Protein AF-R6UDU2-F1 (afdb_monomer_lite)

Secondary structure (DSSP, 8-state):
-----------------------SS--------S-EE-GGG-----HHHHHHHHHHHTTSS-HHHHTTEEE--GGGGT-SEEEEEEEEEETTEEEEEEEEE-S-S-SHHHHHHHHHHHHHS-EEETTEEE-SEEE-TTS-EEEE------TTS---HHHHHHHHHHHHHHHHH--

Structure (mmCIF, N/CA/C/O backbone):
data_AF-R6UDU2-F1
#
_entry.id   AF-R6UDU2-F1
#
loop_
_atom_site.group_PDB
_atom_site.id
_atom_site.type_symbol
_atom_site.label_atom_id
_atom_site.label_alt_id
_atom_site.label_comp_id
_atom_site.label_asym_id
_atom_site.label_entity_id
_atom_site.label_seq_id
_atom_site.pdbx_PDB_ins_code
_atom_site.Cartn_x
_atom_site.Cartn_y
_atom_site.Cartn_z
_atom_site.occupancy
_atom_site.B_iso_or_equiv
_atom_site.auth_seq_id
_atom_site.auth_comp_id
_atom_site.auth_asym_id
_atom_site.auth_atom_id
_atom_site.pdbx_PDB_model_num
ATOM 1 N N . MET A 1 1 ? 15.288 56.317 8.985 1.00 35.81 1 MET A N 1
ATOM 2 C CA . MET A 1 1 ? 14.636 56.631 7.693 1.00 35.81 1 MET A CA 1
ATOM 3 C C . MET A 1 1 ? 14.052 55.336 7.147 1.00 35.81 1 MET A C 1
ATOM 5 O O . MET A 1 1 ? 14.800 54.416 6.885 1.00 35.81 1 MET A O 1
ATOM 9 N N . LYS A 1 2 ? 12.741 55.159 7.328 1.00 37.91 2 LYS A N 1
ATOM 10 C CA . LYS A 1 2 ? 11.719 55.128 6.262 1.00 37.91 2 LYS A CA 1
ATOM 11 C C . LYS A 1 2 ? 11.506 53.728 5.668 1.00 37.91 2 LYS A C 1
ATOM 13 O O . LYS A 1 2 ? 12.139 53.338 4.700 1.00 37.91 2 LYS A O 1
ATOM 18 N N . ASN A 1 3 ? 10.521 53.049 6.255 1.00 43.25 3 ASN A N 1
ATOM 19 C CA . ASN A 1 3 ? 9.713 51.997 5.640 1.00 43.25 3 ASN A CA 1
ATOM 20 C C . ASN A 1 3 ? 9.188 52.455 4.267 1.00 43.25 3 ASN A C 1
ATOM 22 O O . ASN A 1 3 ? 8.476 53.456 4.208 1.00 43.25 3 ASN A O 1
ATOM 26 N N . LEU A 1 4 ? 9.502 51.728 3.196 1.00 39.84 4 LEU A N 1
ATOM 27 C CA . LEU A 1 4 ? 9.022 51.935 1.820 1.00 39.84 4 LEU A CA 1
ATOM 28 C C . LEU A 1 4 ? 9.488 50.678 1.049 1.00 39.84 4 LEU A C 1
ATOM 30 O O . LEU A 1 4 ? 10.681 50.442 0.980 1.00 39.84 4 LEU A O 1
ATOM 34 N N . LEU A 1 5 ? 8.661 49.746 0.572 1.00 44.12 5 LEU A N 1
ATOM 35 C CA . LEU A 1 5 ? 7.486 49.913 -0.274 1.00 44.12 5 LEU A CA 1
ATOM 36 C C . LEU A 1 5 ? 6.438 48.820 -0.005 1.00 44.12 5 LEU A C 1
ATOM 38 O O . LEU A 1 5 ? 6.732 47.635 0.123 1.00 44.12 5 LEU A O 1
ATOM 42 N N . LYS A 1 6 ? 5.186 49.267 0.006 1.00 35.94 6 LYS A N 1
ATOM 43 C CA . LYS A 1 6 ? 3.961 48.475 -0.066 1.00 35.94 6 LYS A CA 1
ATOM 44 C C . LYS A 1 6 ? 3.682 48.083 -1.528 1.00 35.94 6 LYS A C 1
ATOM 46 O O . LYS A 1 6 ? 3.848 48.927 -2.396 1.00 35.94 6 LYS A O 1
ATOM 51 N N . LYS A 1 7 ? 3.121 46.877 -1.711 1.00 44.72 7 LYS A N 1
ATOM 52 C CA . LYS A 1 7 ? 2.163 46.443 -2.756 1.00 44.72 7 LYS A CA 1
ATOM 53 C C . LYS A 1 7 ? 2.563 46.613 -4.235 1.00 44.72 7 LYS A C 1
ATOM 55 O O . LYS A 1 7 ? 2.564 47.725 -4.741 1.00 44.72 7 LYS A O 1
ATOM 60 N N . LEU A 1 8 ? 2.666 45.491 -4.957 1.00 46.50 8 LEU A N 1
ATOM 61 C CA . LEU A 1 8 ? 2.259 45.396 -6.367 1.00 46.50 8 LEU A CA 1
ATOM 62 C C . LEU A 1 8 ? 1.809 43.963 -6.704 1.00 46.50 8 LEU A C 1
ATOM 64 O O . LEU A 1 8 ? 2.567 43.002 -6.658 1.00 46.50 8 LEU A O 1
ATOM 68 N N . THR A 1 9 ? 0.513 43.872 -6.969 1.00 45.94 9 THR A N 1
ATOM 69 C CA . THR A 1 9 ? -0.262 42.805 -7.607 1.00 45.94 9 THR A CA 1
ATOM 70 C C . THR A 1 9 ? 0.258 42.439 -8.996 1.00 45.94 9 THR A C 1
ATOM 72 O O . THR A 1 9 ? 0.499 43.346 -9.785 1.00 45.94 9 THR A O 1
ATOM 75 N N . ALA A 1 10 ? 0.272 41.144 -9.333 1.00 37.69 10 ALA A N 1
ATOM 76 C CA . ALA A 1 10 ? -0.048 40.647 -10.679 1.00 37.69 10 ALA A CA 1
ATOM 77 C C . ALA A 1 10 ? -0.295 39.126 -10.645 1.00 37.69 10 ALA A C 1
ATOM 79 O O . ALA A 1 10 ? 0.607 38.316 -10.843 1.00 37.69 10 ALA A O 1
ATOM 80 N N . LEU A 1 11 ? -1.550 38.753 -10.393 1.00 42.62 11 LEU A N 1
ATOM 81 C CA . LEU A 1 11 ? -2.103 37.452 -10.757 1.00 42.62 11 LEU A CA 1
ATOM 82 C C . LEU A 1 11 ? -2.034 37.340 -12.289 1.00 42.62 11 LEU A C 1
ATOM 84 O O . LEU A 1 11 ? -2.751 38.051 -12.986 1.00 42.62 11 LEU A O 1
ATOM 88 N N . THR A 1 12 ? -1.164 36.485 -12.816 1.00 38.34 12 THR A N 1
ATOM 89 C CA . THR A 1 12 ? -1.155 36.124 -14.240 1.00 38.34 12 THR A CA 1
ATOM 90 C C . THR A 1 12 ? -1.530 34.652 -14.363 1.00 38.34 12 THR A C 1
ATOM 92 O O . THR A 1 12 ? -0.680 33.769 -14.370 1.00 38.34 12 THR A O 1
ATOM 95 N N . LEU A 1 13 ? -2.841 34.386 -14.430 1.00 37.59 13 LEU A N 1
ATOM 96 C CA . LEU A 1 13 ? -3.353 33.140 -14.998 1.00 37.59 13 LEU A CA 1
ATOM 97 C C . LEU A 1 13 ? -3.099 33.189 -16.509 1.00 37.59 13 LEU A C 1
ATOM 99 O O . LEU A 1 13 ? -3.808 33.882 -17.236 1.00 37.59 13 LEU A O 1
ATOM 103 N N . ALA A 1 14 ? -2.107 32.443 -16.984 1.00 39.62 14 ALA A N 1
ATOM 104 C CA . ALA A 1 14 ? -2.009 32.078 -18.390 1.00 39.62 14 ALA A CA 1
ATOM 105 C C . ALA A 1 14 ? -2.560 30.655 -18.547 1.00 39.62 14 ALA A C 1
ATOM 107 O O . ALA A 1 14 ? -1.842 29.669 -18.407 1.00 39.62 14 ALA A O 1
ATOM 108 N N . VAL A 1 15 ? -3.868 30.556 -18.795 1.00 44.00 15 VAL A N 1
ATOM 109 C CA . VAL A 1 15 ? -4.496 29.323 -19.280 1.00 44.00 15 VAL A CA 1
ATOM 110 C C . VAL A 1 15 ? -4.107 29.174 -20.746 1.00 44.00 15 VAL A C 1
ATOM 112 O O . VAL A 1 15 ? -4.578 29.927 -21.593 1.00 44.00 15 VAL A O 1
ATOM 115 N N . VAL A 1 16 ? -3.262 28.192 -21.050 1.00 42.34 16 VAL A N 1
ATOM 116 C CA . VAL A 1 16 ? -3.086 27.695 -22.417 1.00 42.34 16 VAL A CA 1
ATOM 117 C C . VAL A 1 16 ? -3.332 26.192 -22.385 1.00 42.34 16 VAL A C 1
ATOM 119 O O . VAL A 1 16 ? -2.419 25.395 -22.200 1.00 42.34 16 VAL A O 1
ATOM 122 N N . ALA A 1 17 ? -4.600 25.807 -22.522 1.00 35.41 17 ALA A N 1
ATOM 123 C CA . ALA A 1 17 ? -4.983 24.429 -22.797 1.00 35.41 17 ALA A CA 1
ATOM 124 C C . ALA A 1 17 ? -5.088 24.265 -24.317 1.00 35.41 17 ALA A C 1
ATOM 126 O O . ALA A 1 17 ? -6.113 24.583 -24.918 1.00 35.41 17 ALA A O 1
ATOM 127 N N . VAL A 1 18 ? -4.007 23.801 -24.946 1.00 42.22 18 VAL A N 1
ATOM 128 C CA . VAL A 1 18 ? -4.069 23.311 -26.327 1.00 42.22 18 VAL A CA 1
ATOM 129 C C . VAL A 1 18 ? -4.603 21.886 -26.261 1.00 42.22 18 VAL A C 1
ATOM 131 O O . VAL A 1 18 ? -3.925 20.980 -25.783 1.00 42.22 18 VAL A O 1
ATOM 134 N N . VAL A 1 19 ? -5.847 21.697 -26.695 1.00 47.94 19 VAL A N 1
ATOM 135 C CA . VAL A 1 19 ? -6.435 20.369 -26.877 1.00 47.94 19 VAL A CA 1
ATOM 136 C C . VAL A 1 19 ? -6.150 19.932 -28.307 1.00 47.94 19 VAL A C 1
ATOM 138 O O . VAL A 1 19 ? -6.502 20.625 -29.260 1.00 47.94 19 VAL A O 1
ATOM 141 N N . SER A 1 20 ? -5.526 18.771 -28.482 1.00 44.78 20 SER A N 1
ATOM 142 C CA . SER A 1 20 ? -5.503 18.062 -29.762 1.00 44.78 20 SER A CA 1
ATOM 143 C C . SER A 1 20 ? -5.489 16.560 -29.493 1.00 44.78 20 SER A C 1
ATOM 145 O O . SER A 1 20 ? -4.563 16.036 -28.882 1.00 44.78 20 SER A O 1
ATOM 147 N N . PHE A 1 21 ? -6.560 15.889 -29.913 1.00 52.62 21 PHE A N 1
ATOM 148 C CA . PHE A 1 21 ? -6.730 14.439 -29.867 1.00 52.62 21 PHE A CA 1
ATOM 149 C C . PHE A 1 21 ? -6.085 13.785 -31.095 1.00 52.62 21 PHE A C 1
ATOM 151 O O . PHE A 1 21 ? -6.399 14.192 -32.210 1.00 52.62 21 PHE A O 1
ATOM 158 N N . ALA A 1 22 ? -5.285 12.732 -30.889 1.00 51.62 22 ALA A N 1
ATOM 159 C CA . ALA A 1 22 ? -5.208 11.528 -31.732 1.00 51.62 22 ALA A CA 1
ATOM 160 C C . ALA A 1 22 ? -4.188 10.526 -31.148 1.00 51.62 22 ALA A C 1
ATOM 162 O O . ALA A 1 22 ? -3.037 10.889 -30.929 1.00 51.62 22 ALA A O 1
ATOM 163 N N . GLY A 1 23 ? -4.580 9.257 -30.972 1.00 33.22 23 GLY A N 1
ATOM 164 C CA . GLY A 1 23 ? -3.641 8.131 -30.826 1.00 33.22 23 GLY A CA 1
ATOM 165 C C . GLY A 1 23 ? -3.771 7.311 -29.537 1.00 33.22 23 GLY A C 1
ATOM 166 O O . GLY A 1 23 ? -3.954 7.843 -28.453 1.00 33.22 23 GLY A O 1
ATOM 167 N N . CYS A 1 24 ? -3.703 5.990 -29.687 1.00 45.31 24 CYS A N 1
ATOM 168 C CA . CYS A 1 24 ? -3.869 4.944 -28.676 1.00 45.31 24 CYS A CA 1
ATOM 169 C C . CYS A 1 24 ? -2.980 5.095 -27.423 1.00 45.31 24 CYS A C 1
ATOM 171 O O . CYS A 1 24 ? -1.779 5.318 -27.541 1.00 45.31 24 CYS A O 1
ATOM 173 N N . GLY A 1 25 ? -3.546 4.790 -26.250 1.00 42.72 25 GLY A N 1
ATOM 174 C CA . GLY A 1 25 ? -2.793 4.447 -25.039 1.00 42.72 25 GLY A CA 1
ATOM 175 C C . GLY A 1 25 ? -2.758 5.537 -23.966 1.00 42.72 25 GLY A C 1
ATOM 176 O O . GLY A 1 25 ? -2.455 6.690 -24.230 1.00 42.72 25 GLY A O 1
ATOM 177 N N . MET A 1 26 ? -3.015 5.121 -22.724 1.00 45.91 26 MET A N 1
ATOM 178 C CA . MET A 1 26 ? -2.704 5.868 -21.503 1.00 45.91 26 MET A CA 1
ATOM 179 C C . MET A 1 26 ? -3.536 7.143 -21.253 1.00 45.91 26 MET A C 1
ATOM 181 O O . MET A 1 26 ? -3.072 8.272 -21.381 1.00 45.91 26 MET A O 1
ATOM 185 N N . GLN A 1 27 ? -4.755 6.970 -20.734 1.00 41.00 27 GLN A N 1
ATOM 186 C CA . GLN A 1 27 ? -5.322 7.992 -19.847 1.00 41.00 27 GLN A CA 1
ATOM 187 C C . GLN A 1 27 ? -4.511 7.998 -18.544 1.00 41.00 27 GLN A C 1
ATOM 189 O O . GLN A 1 27 ? -4.888 7.356 -17.567 1.00 41.00 27 GLN A O 1
ATOM 194 N N . THR A 1 28 ? -3.391 8.718 -18.515 1.00 36.34 28 THR A N 1
ATOM 195 C CA . THR A 1 28 ? -2.931 9.299 -17.256 1.00 36.34 28 THR A CA 1
ATOM 196 C C . THR A 1 28 ? -3.833 10.492 -16.980 1.00 36.34 28 THR A C 1
ATOM 198 O O . THR A 1 28 ? -3.617 11.583 -17.507 1.00 36.34 28 THR A O 1
ATOM 201 N N . ALA A 1 29 ? -4.862 10.296 -16.161 1.00 39.50 29 ALA A N 1
ATOM 202 C CA . ALA A 1 29 ? -5.477 11.410 -15.456 1.00 39.50 29 ALA A CA 1
ATOM 203 C C . ALA A 1 29 ? -4.475 11.899 -14.397 1.00 39.50 29 ALA A C 1
ATOM 205 O O . ALA A 1 29 ? -4.613 11.636 -13.205 1.00 39.50 29 ALA A O 1
ATOM 206 N N . THR A 1 30 ? -3.412 12.569 -14.842 1.00 38.06 30 THR A N 1
ATOM 207 C CA . THR A 1 30 ? -2.543 13.334 -13.955 1.00 38.06 30 THR A CA 1
ATOM 208 C C . THR A 1 30 ? -3.222 14.676 -13.769 1.00 38.06 30 THR A C 1
ATOM 210 O O . THR A 1 30 ? -2.993 15.611 -14.530 1.00 38.06 30 THR A O 1
ATOM 213 N N . VAL A 1 31 ? -4.105 14.761 -12.778 1.00 39.25 31 VAL A N 1
ATOM 214 C CA . VAL A 1 31 ? -4.475 16.062 -12.224 1.00 39.25 31 VAL A CA 1
ATOM 215 C C . VAL A 1 31 ? -3.201 16.598 -11.560 1.00 39.25 31 VAL A C 1
ATOM 217 O O . VAL A 1 31 ? -2.702 15.950 -10.635 1.00 39.25 31 VAL A O 1
ATOM 220 N N . PRO A 1 32 ? -2.608 17.715 -12.014 1.00 43.34 32 PRO A N 1
ATOM 221 C CA . PRO A 1 32 ? -1.540 18.345 -11.261 1.00 43.34 32 PRO A CA 1
ATOM 222 C C . PRO A 1 32 ? -2.192 18.975 -10.029 1.00 43.34 32 PRO A C 1
ATOM 224 O O . PRO A 1 32 ? -3.009 19.879 -10.166 1.00 43.34 32 PRO A O 1
ATOM 227 N N . ASN A 1 33 ? -1.877 18.477 -8.833 1.00 44.94 33 ASN A N 1
ATOM 228 C CA . ASN A 1 33 ? -2.306 19.109 -7.587 1.00 44.94 33 ASN A CA 1
ATOM 229 C C . ASN A 1 33 ? -1.143 19.178 -6.584 1.00 44.94 33 ASN A C 1
ATOM 231 O O . ASN A 1 33 ? -0.860 18.225 -5.864 1.00 44.94 33 ASN A O 1
ATOM 235 N N . GLU A 1 34 ? -0.410 20.287 -6.680 1.00 53.16 34 GLU A N 1
ATOM 236 C CA . GLU A 1 34 ? 0.178 21.212 -5.684 1.00 53.16 34 GLU A CA 1
ATOM 237 C C . GLU A 1 34 ? 0.586 20.782 -4.255 1.00 53.16 34 GLU A C 1
ATOM 239 O O . GLU A 1 34 ? 1.236 21.570 -3.580 1.00 53.16 34 GLU A O 1
ATOM 244 N N . ASN A 1 35 ? 0.345 19.559 -3.786 1.00 69.25 35 ASN A N 1
ATOM 245 C CA . ASN A 1 35 ? 0.767 19.113 -2.451 1.00 69.25 35 ASN A CA 1
ATOM 246 C C . ASN A 1 35 ? 1.621 17.848 -2.529 1.00 69.25 35 ASN A C 1
ATOM 248 O O . ASN A 1 35 ? 1.249 16.786 -2.023 1.00 69.25 35 ASN A O 1
ATOM 252 N N . LYS A 1 36 ? 2.790 17.966 -3.165 1.00 83.19 36 LYS A N 1
ATOM 253 C CA . LYS A 1 36 ? 3.855 16.988 -2.937 1.00 83.19 36 LYS A CA 1
ATOM 254 C C . LYS A 1 36 ? 4.303 17.096 -1.485 1.00 83.19 36 LYS A C 1
ATOM 256 O O . LYS A 1 36 ? 4.579 18.191 -1.003 1.00 83.19 36 LYS A O 1
ATOM 261 N N . VAL A 1 37 ? 4.393 15.962 -0.808 1.00 88.25 37 VAL A N 1
ATOM 262 C CA . VAL A 1 37 ? 4.926 15.871 0.552 1.00 88.25 37 VAL A CA 1
ATOM 263 C C . VAL A 1 37 ? 6.072 14.885 0.509 1.00 88.25 37 VAL A C 1
ATOM 265 O O . VAL A 1 37 ? 5.910 13.794 -0.023 1.00 88.25 37 VAL A O 1
ATOM 268 N N . LYS A 1 38 ? 7.236 15.233 1.052 1.00 91.94 38 LYS A N 1
ATOM 269 C CA . LYS A 1 38 ? 8.318 14.251 1.153 1.00 91.94 38 LYS A CA 1
ATOM 270 C C . LYS A 1 38 ? 7.985 13.271 2.269 1.00 91.94 38 LYS A C 1
ATOM 272 O O . LYS A 1 38 ? 7.630 13.694 3.367 1.00 91.94 38 LYS A O 1
ATOM 277 N N . VAL A 1 39 ? 8.155 11.971 2.031 1.00 92.94 39 VAL A N 1
ATOM 278 C CA . VAL A 1 39 ? 7.931 10.950 3.077 1.00 92.94 39 VAL A CA 1
ATOM 279 C C . VAL A 1 39 ? 8.805 11.210 4.311 1.00 92.94 39 VAL A C 1
ATOM 281 O O . VAL A 1 39 ? 8.362 11.014 5.442 1.00 92.94 39 VAL A O 1
ATOM 284 N N . SER A 1 40 ? 10.028 11.710 4.111 1.00 88.88 40 SER A N 1
ATOM 285 C CA . SER A 1 40 ? 10.953 12.090 5.187 1.00 88.88 40 SER A CA 1
ATOM 286 C C . SER A 1 40 ? 10.455 13.259 6.048 1.00 88.88 40 SER A C 1
ATOM 288 O O . SER A 1 40 ? 10.872 13.395 7.195 1.00 88.88 40 SER A O 1
ATOM 290 N N . GLU A 1 41 ? 9.541 14.082 5.530 1.00 90.06 41 GLU A N 1
ATOM 291 C CA . GLU A 1 41 ? 8.975 15.249 6.216 1.00 90.06 41 GLU A CA 1
ATOM 292 C C . GLU A 1 41 ? 7.643 14.938 6.921 1.00 90.06 41 GLU A C 1
ATOM 294 O O . GLU A 1 41 ? 7.056 15.822 7.550 1.00 90.06 41 GLU A O 1
ATOM 299 N N . PHE A 1 42 ? 7.150 13.695 6.860 1.00 91.44 42 PHE A N 1
ATOM 300 C CA . PHE A 1 42 ? 5.958 13.288 7.598 1.00 91.44 42 PHE A CA 1
ATOM 301 C C . PHE A 1 42 ? 6.162 13.455 9.107 1.00 91.44 42 PHE A C 1
ATOM 303 O O . PHE A 1 42 ? 6.903 12.710 9.753 1.00 91.44 42 PHE A O 1
ATOM 310 N N . LYS A 1 43 ? 5.453 14.429 9.678 1.00 82.00 43 LYS A N 1
ATOM 311 C CA . LYS A 1 43 ? 5.484 14.747 11.113 1.00 82.00 43 LYS A CA 1
ATOM 312 C C . LYS A 1 43 ? 4.552 13.870 11.951 1.00 82.00 43 LYS A C 1
ATOM 314 O O . LYS A 1 43 ? 4.640 13.913 13.171 1.00 82.00 43 LYS A O 1
ATOM 319 N N . GLY A 1 44 ? 3.646 13.131 11.312 1.00 73.81 44 GLY A N 1
ATOM 320 C CA . GLY A 1 44 ? 2.675 12.275 11.977 1.00 73.81 44 GLY A CA 1
ATOM 321 C C . GLY A 1 44 ? 3.069 10.799 11.984 1.00 73.81 44 GLY A C 1
ATOM 322 O O . GLY A 1 44 ? 4.027 10.357 11.338 1.00 73.81 44 GLY A O 1
ATOM 323 N N . ASP A 1 45 ? 2.253 10.055 12.725 1.00 83.44 45 ASP A N 1
ATOM 324 C CA . ASP A 1 45 ? 2.392 8.624 12.990 1.00 83.44 45 ASP A CA 1
ATOM 325 C C . ASP A 1 45 ? 1.150 7.847 12.531 1.00 83.44 45 ASP A C 1
ATOM 327 O O . ASP A 1 45 ? 0.846 6.775 13.070 1.00 83.44 45 ASP A O 1
ATOM 331 N N . SER A 1 46 ? 0.412 8.393 11.552 1.00 90.81 46 SER A N 1
ATOM 332 C CA . SER A 1 46 ? -0.681 7.647 10.926 1.00 90.81 46 SER A CA 1
ATOM 333 C C . SER A 1 46 ? -0.140 6.381 10.268 1.00 90.81 46 SER A C 1
ATOM 335 O O . SER A 1 46 ? 1.051 6.288 9.945 1.00 90.81 46 SER A O 1
ATOM 337 N N . GLY A 1 47 ? -0.996 5.373 10.106 1.00 93.44 47 GLY A N 1
ATOM 338 C CA . GLY A 1 47 ? -0.545 4.072 9.627 1.00 93.44 47 GLY A CA 1
ATOM 339 C C . GLY A 1 47 ? 0.039 4.154 8.220 1.00 93.44 47 GLY A C 1
ATOM 340 O O . GLY A 1 47 ? 1.114 3.606 7.984 1.00 93.44 47 GLY A O 1
ATOM 341 N N . VAL A 1 48 ? -0.561 4.951 7.325 1.00 94.81 48 VAL A N 1
ATOM 342 C CA . VAL A 1 48 ? 0.012 5.195 5.987 1.00 94.81 48 VAL A CA 1
ATOM 343 C C . VAL A 1 48 ? 1.386 5.871 6.040 1.00 94.81 48 VAL A C 1
ATOM 345 O O . VAL A 1 48 ? 2.284 5.497 5.287 1.00 94.81 48 VAL A O 1
ATOM 348 N N . GLN A 1 49 ? 1.592 6.830 6.950 1.00 94.50 49 GLN A N 1
ATOM 349 C CA . GLN A 1 49 ? 2.880 7.516 7.095 1.00 94.50 49 GLN A CA 1
ATOM 350 C C . GLN A 1 49 ? 3.953 6.564 7.635 1.00 94.50 49 GLN A C 1
ATOM 352 O O . GLN A 1 49 ? 5.089 6.592 7.160 1.00 94.50 49 GLN A O 1
ATOM 357 N N . LYS A 1 50 ? 3.595 5.692 8.586 1.00 94.81 50 LYS A N 1
ATOM 358 C CA . LYS A 1 50 ? 4.483 4.645 9.116 1.00 94.81 50 LYS A CA 1
ATOM 359 C C . LYS A 1 50 ? 4.880 3.640 8.041 1.00 94.81 50 LYS A C 1
ATOM 361 O O . LYS A 1 50 ? 6.072 3.394 7.877 1.00 94.81 50 LYS A O 1
ATOM 366 N N . ILE A 1 51 ? 3.910 3.140 7.273 1.00 95.44 51 ILE A N 1
ATOM 367 C CA . ILE A 1 51 ? 4.152 2.218 6.155 1.00 95.44 51 ILE A CA 1
ATOM 368 C C . ILE A 1 51 ? 5.137 2.842 5.164 1.00 95.44 51 ILE A C 1
ATOM 370 O O . ILE A 1 51 ? 6.158 2.237 4.854 1.00 95.44 51 ILE A O 1
ATOM 374 N N . LEU A 1 52 ? 4.899 4.078 4.714 1.00 95.00 52 LEU A N 1
ATOM 375 C CA . LEU A 1 52 ? 5.787 4.740 3.751 1.00 95.00 52 LEU A CA 1
ATOM 376 C C . LEU A 1 52 ? 7.200 4.984 4.307 1.00 95.00 52 LEU A C 1
ATOM 378 O O . LEU A 1 52 ? 8.178 4.767 3.590 1.00 95.00 52 LEU A O 1
ATOM 382 N N . LYS A 1 53 ? 7.331 5.381 5.581 1.00 94.31 53 LYS A N 1
ATOM 383 C CA . LYS A 1 53 ? 8.639 5.512 6.252 1.00 94.31 53 LYS A CA 1
ATOM 384 C C . LYS A 1 53 ? 9.377 4.172 6.324 1.00 94.31 53 LYS A C 1
ATOM 386 O O . LYS A 1 53 ? 10.593 4.136 6.146 1.00 94.31 53 LYS A O 1
ATOM 391 N N . GLU A 1 54 ? 8.665 3.075 6.565 1.00 93.44 54 GLU A N 1
ATOM 392 C CA . GLU A 1 54 ? 9.259 1.740 6.636 1.00 93.44 54 GLU A CA 1
ATOM 393 C C . GLU A 1 54 ? 9.639 1.189 5.251 1.00 93.44 54 GLU A C 1
ATOM 395 O O . GLU A 1 54 ? 10.712 0.607 5.093 1.00 93.44 54 GLU A O 1
ATOM 400 N N . LEU A 1 55 ? 8.826 1.434 4.218 1.00 92.19 55 LEU A N 1
ATOM 401 C CA . LEU A 1 55 ? 9.189 1.116 2.831 1.00 92.19 55 LEU A CA 1
ATOM 402 C C . LEU A 1 55 ? 10.454 1.876 2.398 1.00 92.19 55 LEU A C 1
ATOM 404 O O . LEU A 1 55 ? 11.310 1.303 1.721 1.00 92.19 55 LEU A O 1
ATOM 408 N N . LEU A 1 56 ? 10.600 3.138 2.818 1.00 92.25 56 LEU A N 1
ATOM 409 C CA . LEU A 1 56 ? 11.805 3.932 2.576 1.00 92.25 56 LEU A CA 1
ATOM 410 C C . LEU A 1 56 ? 13.017 3.367 3.329 1.00 92.25 56 LEU A C 1
ATOM 412 O O . LEU A 1 56 ? 14.068 3.155 2.728 1.00 92.25 56 LEU A O 1
ATOM 416 N N . SER A 1 57 ? 12.879 3.063 4.624 1.00 91.44 57 SER A N 1
ATOM 417 C CA . SER A 1 57 ? 13.994 2.550 5.437 1.00 91.44 57 SER A CA 1
ATOM 418 C C . SER A 1 57 ? 14.497 1.182 4.962 1.00 91.44 57 SER A C 1
ATOM 420 O O . SER A 1 57 ? 15.700 0.914 5.000 1.00 91.44 57 SER A O 1
ATOM 422 N N . LYS A 1 58 ? 13.597 0.338 4.443 1.00 87.81 58 LYS A N 1
ATOM 423 C CA . LYS A 1 58 ? 13.919 -0.957 3.823 1.00 87.81 58 LYS A CA 1
ATOM 424 C C . LYS A 1 58 ? 14.393 -0.848 2.369 1.00 87.81 58 LYS A C 1
ATOM 426 O O . LYS A 1 58 ? 14.751 -1.868 1.786 1.00 87.81 58 LYS A O 1
ATOM 431 N N . LYS A 1 59 ? 14.442 0.364 1.798 1.00 87.25 59 LYS A N 1
ATOM 432 C CA . LYS A 1 59 ? 14.842 0.654 0.408 1.00 87.25 59 LYS A CA 1
ATOM 433 C C . LYS A 1 59 ? 13.933 0.026 -0.657 1.00 87.25 59 LYS A C 1
ATOM 435 O O . LYS A 1 59 ? 14.382 -0.249 -1.766 1.00 87.25 59 LYS A O 1
ATOM 440 N N . TYR A 1 60 ? 12.656 -0.184 -0.339 1.00 85.00 60 TYR A N 1
ATOM 441 C CA . TYR A 1 60 ? 11.642 -0.554 -1.335 1.00 85.00 60 TYR A CA 1
ATOM 442 C C . TYR A 1 60 ? 11.130 0.651 -2.126 1.00 85.00 60 TYR A C 1
ATOM 444 O O . TYR A 1 60 ? 10.572 0.484 -3.207 1.00 85.00 60 TYR A O 1
ATOM 452 N N . ILE A 1 61 ? 11.361 1.856 -1.603 1.00 89.44 61 ILE A N 1
ATOM 453 C CA . ILE A 1 61 ? 11.323 3.116 -2.344 1.00 89.44 61 ILE A CA 1
ATOM 454 C C . ILE A 1 61 ? 12.632 3.870 -2.116 1.00 89.44 61 ILE A C 1
ATOM 456 O O . ILE A 1 61 ? 13.218 3.783 -1.037 1.00 89.44 61 ILE A O 1
ATOM 460 N N . SER A 1 62 ? 13.099 4.604 -3.126 1.00 89.62 62 SER A N 1
ATOM 461 C CA . SER A 1 62 ? 14.250 5.503 -2.998 1.00 89.62 62 SER A CA 1
ATOM 462 C C . SER A 1 62 ? 13.837 6.843 -2.383 1.00 89.62 62 SER A C 1
ATOM 464 O O . SER A 1 62 ? 12.662 7.217 -2.423 1.00 89.62 62 SER A O 1
ATOM 466 N N . GLU A 1 63 ? 14.802 7.598 -1.853 1.00 90.19 63 GLU A N 1
ATOM 467 C CA . GLU A 1 63 ? 14.560 8.954 -1.338 1.00 90.19 63 GLU A CA 1
ATOM 468 C C . GLU A 1 63 ? 14.042 9.902 -2.428 1.00 90.19 63 GLU A C 1
ATOM 470 O O . GLU A 1 63 ? 13.081 10.634 -2.198 1.00 90.19 63 GLU A O 1
ATOM 475 N N . ASP A 1 64 ? 14.606 9.840 -3.637 1.00 89.94 64 ASP A N 1
ATOM 476 C CA . ASP A 1 64 ? 14.172 10.668 -4.768 1.00 89.94 64 ASP A CA 1
ATOM 477 C C . ASP A 1 64 ? 12.704 10.423 -5.132 1.00 89.94 64 ASP A C 1
ATOM 479 O O . ASP A 1 64 ? 11.942 11.364 -5.373 1.00 89.94 64 ASP A O 1
ATOM 483 N N . ASN A 1 65 ? 12.273 9.162 -5.108 1.00 89.38 65 ASN A N 1
ATOM 484 C CA . ASN A 1 65 ? 10.882 8.803 -5.361 1.00 89.38 65 ASN A CA 1
ATOM 485 C C . ASN A 1 65 ? 9.992 9.220 -4.189 1.00 89.38 65 ASN A C 1
ATOM 487 O O . ASN A 1 65 ? 8.940 9.823 -4.391 1.00 89.38 65 ASN A O 1
ATOM 491 N N . ALA A 1 66 ? 10.446 8.996 -2.957 1.00 90.69 66 ALA A N 1
ATOM 492 C CA . ALA A 1 66 ? 9.746 9.394 -1.741 1.00 90.69 66 ALA A CA 1
ATOM 493 C C . ALA A 1 66 ? 9.563 10.923 -1.613 1.00 90.69 66 ALA A C 1
ATOM 495 O O . ALA A 1 66 ? 8.629 11.386 -0.955 1.00 90.69 66 ALA A O 1
ATOM 496 N N . ASN A 1 67 ? 10.401 11.716 -2.286 1.00 88.81 67 ASN A N 1
ATOM 497 C CA . ASN A 1 67 ? 10.249 13.169 -2.410 1.00 88.81 67 ASN A CA 1
ATOM 498 C C . ASN A 1 67 ? 9.142 13.588 -3.396 1.00 88.81 67 ASN A C 1
ATOM 500 O O . ASN A 1 67 ? 8.756 14.756 -3.442 1.00 88.81 67 ASN A O 1
ATOM 504 N N . ASN A 1 68 ? 8.614 12.641 -4.173 1.00 85.69 68 ASN A N 1
ATOM 505 C CA . ASN A 1 68 ? 7.520 12.820 -5.123 1.00 85.69 68 ASN A CA 1
ATOM 506 C C . ASN A 1 68 ? 6.207 12.182 -4.638 1.00 85.69 68 ASN A C 1
ATOM 508 O O . ASN A 1 68 ? 5.361 11.837 -5.460 1.00 85.69 68 ASN A O 1
ATOM 512 N N . CYS A 1 69 ? 6.023 12.025 -3.324 1.00 92.62 69 CYS A N 1
ATOM 513 C CA . CYS A 1 69 ? 4.791 11.482 -2.758 1.00 92.62 69 CYS A CA 1
ATOM 514 C C . CYS A 1 69 ? 3.637 12.500 -2.831 1.00 92.62 69 CYS A C 1
ATOM 516 O O . CYS A 1 69 ? 3.817 13.693 -2.577 1.00 92.62 69 CYS A O 1
ATOM 518 N N . VAL A 1 70 ? 2.448 12.026 -3.206 1.00 93.19 70 VAL A N 1
ATOM 519 C CA . VAL A 1 70 ? 1.250 12.839 -3.460 1.00 93.19 70 VAL A CA 1
ATOM 520 C C . VAL A 1 70 ? 0.054 12.236 -2.733 1.00 93.19 70 VAL A C 1
ATOM 522 O O . VAL A 1 70 ? -0.106 11.018 -2.689 1.00 93.19 70 VAL A O 1
ATOM 525 N N . LYS A 1 71 ? -0.818 13.080 -2.175 1.00 93.62 71 LYS A N 1
ATOM 526 C CA . LYS A 1 71 ? -2.073 12.633 -1.556 1.00 93.62 71 LYS A CA 1
ATOM 527 C C . LYS A 1 71 ? -3.082 12.180 -2.622 1.00 93.62 71 LYS A C 1
ATOM 529 O O . LYS A 1 71 ? -3.288 12.874 -3.614 1.00 93.62 71 LYS A O 1
ATOM 534 N N . THR A 1 72 ? -3.736 11.043 -2.405 1.00 94.25 72 THR A N 1
ATOM 535 C CA . THR A 1 72 ? -4.738 10.473 -3.325 1.00 94.25 72 THR A CA 1
ATOM 536 C C . THR A 1 72 ? -6.167 10.850 -2.932 1.00 94.25 72 THR A C 1
ATOM 538 O O . THR A 1 72 ? -6.428 11.187 -1.776 1.00 94.25 72 THR A O 1
ATOM 541 N N . ASN A 1 73 ? -7.120 10.686 -3.855 1.00 93.69 73 ASN A N 1
ATOM 542 C CA . ASN A 1 73 ? -8.548 10.711 -3.529 1.00 93.69 73 ASN A CA 1
ATOM 543 C C . ASN A 1 73 ? -8.992 9.355 -2.940 1.00 93.69 73 ASN A C 1
ATOM 545 O O . ASN A 1 73 ? -9.491 8.487 -3.652 1.00 93.69 73 ASN A O 1
ATOM 549 N N . ALA A 1 74 ? -8.727 9.162 -1.646 1.00 95.44 74 ALA A N 1
ATOM 550 C CA . ALA A 1 74 ? -8.949 7.904 -0.926 1.00 95.44 74 ALA A CA 1
ATOM 551 C C . ALA A 1 74 ? -10.435 7.544 -0.741 1.00 95.44 74 ALA A C 1
ATOM 553 O O . ALA A 1 74 ? -10.784 6.366 -0.665 1.00 95.44 74 ALA A O 1
ATOM 554 N N . GLU A 1 75 ? -11.318 8.544 -0.748 1.00 95.38 75 GLU A N 1
ATOM 555 C CA . GLU A 1 75 ? -12.762 8.356 -0.573 1.00 95.38 75 GLU A CA 1
ATOM 556 C C . GLU A 1 75 ? -13.372 7.489 -1.685 1.00 95.38 75 GLU A C 1
ATOM 558 O O . GLU A 1 75 ? -14.341 6.771 -1.448 1.00 95.38 75 GLU A O 1
ATOM 563 N N . LEU A 1 76 ? -12.754 7.471 -2.874 1.00 95.56 76 LEU A N 1
ATOM 564 C CA . LEU A 1 76 ? -13.177 6.646 -4.014 1.00 95.56 76 LEU A CA 1
ATOM 565 C C . LEU A 1 76 ? -13.201 5.144 -3.715 1.00 95.56 76 LEU A C 1
ATOM 567 O O . LEU A 1 76 ? -13.913 4.403 -4.387 1.00 95.56 76 LEU A O 1
ATOM 571 N N . ILE A 1 77 ? -12.419 4.700 -2.732 1.00 96.69 77 ILE A N 1
ATOM 572 C CA . ILE A 1 77 ? -12.348 3.300 -2.307 1.00 96.69 77 ILE A CA 1
ATOM 573 C C . ILE A 1 77 ? -12.822 3.110 -0.862 1.00 96.69 77 ILE A C 1
ATOM 575 O O . ILE A 1 77 ? -12.572 2.060 -0.280 1.00 96.69 77 ILE A O 1
ATOM 579 N N . GLY A 1 78 ? -13.475 4.121 -0.274 1.00 96.62 78 GLY A N 1
ATOM 580 C CA . GLY A 1 78 ? -13.939 4.103 1.117 1.00 96.62 78 GLY A CA 1
ATOM 581 C C . GLY A 1 78 ? -12.835 4.302 2.163 1.00 96.62 78 GLY A C 1
ATOM 582 O O . GLY A 1 78 ? -13.064 4.046 3.342 1.00 96.62 78 GLY A O 1
ATOM 583 N N . ALA A 1 79 ? -11.637 4.737 1.764 1.00 97.69 79 ALA A N 1
ATOM 584 C CA . ALA A 1 79 ? -10.532 4.994 2.684 1.00 97.69 79 ALA A CA 1
ATOM 585 C C . ALA A 1 79 ? -10.544 6.447 3.197 1.00 97.69 79 ALA A C 1
ATOM 587 O O . ALA A 1 79 ? -10.954 7.372 2.498 1.00 97.69 79 ALA A O 1
ATOM 588 N N . LYS A 1 80 ? -10.038 6.656 4.418 1.00 95.94 80 LYS A N 1
ATOM 589 C CA . LYS A 1 80 ? -9.907 7.973 5.067 1.00 95.94 80 LYS A CA 1
ATOM 590 C C . LYS A 1 80 ? -8.798 8.809 4.437 1.00 95.94 80 LYS A C 1
ATOM 592 O O . LYS A 1 80 ? -8.936 10.011 4.221 1.00 95.94 80 LYS A O 1
ATOM 597 N N . GLU A 1 81 ? -7.652 8.185 4.205 1.00 94.94 81 GLU A N 1
ATOM 598 C CA . GLU A 1 81 ? -6.491 8.843 3.621 1.00 94.94 81 GLU A CA 1
ATOM 599 C C . GLU A 1 81 ? -5.696 7.877 2.755 1.00 94.94 81 GLU A C 1
ATOM 601 O O . GLU A 1 81 ? -5.759 6.660 2.929 1.00 94.94 81 GLU A O 1
ATOM 606 N N . GLY A 1 82 ? -4.939 8.437 1.817 1.00 95.88 82 GLY A N 1
ATOM 607 C CA . GLY A 1 82 ? -4.059 7.661 0.971 1.00 95.88 82 GLY A CA 1
ATOM 608 C C . GLY A 1 82 ? -3.002 8.517 0.298 1.00 95.88 82 GLY A C 1
ATOM 609 O O . GLY A 1 82 ? -3.161 9.733 0.133 1.00 95.88 82 GLY A O 1
ATOM 610 N N . TYR A 1 83 ? -1.912 7.859 -0.062 1.00 96.00 83 TYR A N 1
ATOM 611 C CA . TYR A 1 83 ? -0.726 8.469 -0.634 1.00 96.00 83 TYR A CA 1
ATOM 612 C C . TYR A 1 83 ? -0.170 7.593 -1.748 1.00 96.00 83 TYR A C 1
ATOM 614 O O . TYR A 1 83 ? -0.129 6.371 -1.619 1.00 96.00 83 TYR A O 1
ATOM 622 N N . ARG A 1 84 ? 0.306 8.239 -2.810 1.00 95.62 84 ARG A N 1
ATOM 623 C CA . ARG A 1 84 ? 0.965 7.611 -3.949 1.00 95.62 84 ARG A CA 1
ATOM 624 C C . ARG A 1 84 ? 2.406 8.069 -4.046 1.00 95.62 84 ARG A C 1
ATOM 626 O O . ARG A 1 84 ? 2.679 9.263 -3.945 1.00 95.62 84 ARG A O 1
ATOM 633 N N . VAL A 1 85 ? 3.309 7.135 -4.309 1.00 94.00 85 VAL A N 1
ATOM 634 C CA . VAL A 1 85 ? 4.701 7.411 -4.670 1.00 94.00 85 VAL A CA 1
ATOM 635 C C . VAL A 1 85 ? 4.896 6.988 -6.119 1.00 94.00 85 VAL A C 1
ATOM 637 O O . VAL A 1 85 ? 4.753 5.812 -6.450 1.00 94.00 85 VAL A O 1
ATOM 640 N N . ASP A 1 86 ? 5.196 7.953 -6.983 1.00 89.31 86 ASP A N 1
ATOM 641 C CA . ASP A 1 86 ? 5.420 7.707 -8.407 1.00 89.31 86 ASP A CA 1
ATOM 642 C C . ASP A 1 86 ? 6.874 7.302 -8.691 1.00 89.31 86 ASP A C 1
ATOM 644 O O . ASP A 1 86 ? 7.793 7.665 -7.955 1.00 89.31 86 ASP A O 1
ATOM 648 N N . LYS A 1 87 ? 7.074 6.594 -9.811 1.00 85.06 87 LYS A N 1
ATOM 649 C CA . LYS A 1 87 ? 8.390 6.208 -10.358 1.00 85.06 87 LYS A CA 1
ATOM 650 C C . LYS A 1 87 ? 9.241 5.340 -9.430 1.00 85.06 87 LYS A C 1
ATOM 652 O O . LYS A 1 87 ? 10.462 5.371 -9.520 1.00 85.06 87 LYS A O 1
ATOM 657 N N . VAL A 1 88 ? 8.621 4.538 -8.570 1.00 84.88 88 VAL A N 1
ATOM 658 C CA . VAL A 1 88 ? 9.328 3.504 -7.808 1.00 84.88 88 VAL A CA 1
ATOM 659 C C . VAL A 1 88 ? 10.008 2.557 -8.786 1.00 84.88 88 VAL A C 1
ATOM 661 O O . VAL A 1 88 ? 9.343 1.998 -9.651 1.00 84.88 88 VAL A O 1
ATOM 664 N N . GLU A 1 89 ? 11.325 2.404 -8.668 1.00 80.50 89 GLU A N 1
ATOM 665 C CA . GLU A 1 89 ? 12.107 1.553 -9.560 1.00 80.50 89 GLU A CA 1
ATOM 666 C C . GLU A 1 89 ? 12.493 0.257 -8.860 1.00 80.50 89 GLU A C 1
ATOM 668 O O . GLU A 1 89 ? 13.156 0.266 -7.823 1.00 80.50 89 GLU A O 1
ATOM 673 N N . VAL A 1 90 ? 12.104 -0.867 -9.456 1.00 72.25 90 VAL A N 1
ATOM 674 C CA . VAL A 1 90 ? 12.526 -2.206 -9.043 1.00 72.25 90 VAL A CA 1
ATOM 675 C C . VAL A 1 90 ? 12.941 -2.962 -10.299 1.00 72.25 90 VAL A C 1
ATOM 677 O O . VAL A 1 90 ? 12.213 -2.994 -11.288 1.00 72.25 90 VAL A O 1
ATOM 680 N N . ASN A 1 91 ? 14.142 -3.546 -10.284 1.00 71.38 91 ASN A N 1
ATOM 681 C CA . ASN A 1 91 ? 14.675 -4.366 -11.382 1.00 71.38 91 ASN A CA 1
ATOM 682 C C . ASN A 1 91 ? 14.602 -3.688 -12.775 1.00 71.38 91 ASN A C 1
ATOM 684 O O . ASN A 1 91 ? 14.298 -4.335 -13.779 1.00 71.38 91 ASN A O 1
ATOM 688 N N . GLY A 1 92 ? 14.847 -2.374 -12.839 1.00 71.31 92 GLY A N 1
ATOM 689 C CA . GLY A 1 92 ? 14.821 -1.602 -14.090 1.00 71.31 92 GLY A CA 1
ATOM 690 C C . GLY A 1 92 ? 13.422 -1.324 -14.655 1.00 71.31 92 GLY A C 1
ATOM 691 O O . GLY A 1 92 ? 13.311 -0.852 -15.782 1.00 71.31 92 GLY A O 1
ATOM 692 N N . SER A 1 93 ? 12.361 -1.614 -13.899 1.00 75.38 93 SER A N 1
ATOM 693 C CA . SER A 1 93 ? 10.991 -1.197 -14.200 1.00 75.38 93 SER A CA 1
ATOM 694 C C . SER A 1 93 ? 10.527 -0.138 -13.212 1.00 75.38 93 SER A C 1
ATOM 696 O O . SER A 1 93 ? 10.777 -0.258 -12.013 1.00 75.38 93 SER A O 1
ATOM 698 N N . SER A 1 94 ? 9.815 0.868 -13.715 1.00 83.00 94 SER A N 1
ATOM 699 C CA . SER A 1 94 ? 9.226 1.928 -12.898 1.00 83.00 94 SER A CA 1
ATOM 700 C C . SER A 1 94 ? 7.718 1.725 -12.751 1.00 83.00 94 SER A C 1
ATOM 702 O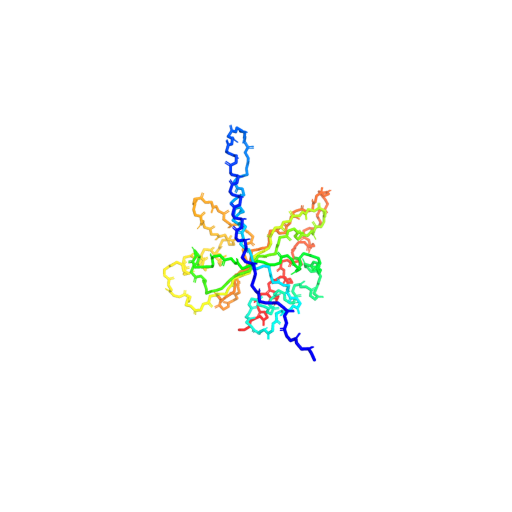 O . SER A 1 94 ? 7.025 1.476 -13.737 1.00 83.00 94 SER A O 1
ATOM 704 N N . PHE A 1 95 ? 7.197 1.888 -11.540 1.00 84.31 95 PHE A N 1
ATOM 705 C CA . PHE A 1 95 ? 5.767 1.817 -11.237 1.00 84.31 95 PHE A CA 1
ATOM 706 C C . PHE A 1 95 ? 5.363 2.850 -10.179 1.00 84.31 95 PHE A C 1
ATOM 708 O O . PHE A 1 95 ? 6.208 3.527 -9.591 1.00 84.31 95 PHE A O 1
ATOM 715 N N . SER A 1 96 ? 4.058 2.991 -9.949 1.00 89.62 96 SER A N 1
ATOM 716 C CA . SER A 1 96 ? 3.520 3.777 -8.836 1.00 89.62 96 SER A CA 1
ATOM 717 C C . SER A 1 96 ? 3.043 2.841 -7.732 1.00 89.62 96 SER A C 1
ATOM 719 O O . SER A 1 96 ? 2.394 1.834 -8.011 1.00 89.62 96 SER A O 1
ATOM 721 N N . LEU A 1 97 ? 3.365 3.186 -6.489 1.00 92.12 97 LEU A N 1
ATOM 722 C CA . LEU A 1 97 ? 2.889 2.494 -5.292 1.00 92.12 97 LEU A CA 1
ATOM 723 C C . LEU A 1 97 ? 1.849 3.370 -4.597 1.00 92.12 97 LEU A C 1
ATOM 725 O O . LEU A 1 97 ? 2.022 4.588 -4.547 1.00 92.12 97 LEU A O 1
ATOM 729 N N . GLU A 1 98 ? 0.818 2.765 -4.016 1.00 95.94 98 GLU A N 1
ATOM 730 C CA . GLU A 1 98 ? -0.208 3.486 -3.256 1.00 95.94 98 GLU A CA 1
ATOM 731 C C . GLU A 1 98 ? -0.459 2.826 -1.901 1.00 95.94 98 GLU A C 1
ATOM 733 O O . GLU A 1 98 ? -0.478 1.603 -1.797 1.00 95.94 98 GLU A O 1
ATOM 738 N N . VAL A 1 99 ? -0.652 3.633 -0.858 1.00 97.31 99 VAL A N 1
ATOM 739 C CA . VAL A 1 99 ? -0.998 3.178 0.495 1.00 97.31 99 VAL A CA 1
ATOM 740 C C . VAL A 1 99 ? -2.250 3.911 0.946 1.00 97.31 99 VAL A C 1
ATOM 742 O O . VAL A 1 99 ? -2.309 5.135 0.838 1.00 97.31 99 VAL A O 1
ATOM 745 N N . TYR A 1 100 ? -3.207 3.184 1.509 1.00 97.88 100 TYR A N 1
ATOM 746 C CA . TYR A 1 100 ? -4.473 3.709 2.005 1.00 97.88 100 TYR A CA 1
ATOM 747 C C . TYR A 1 100 ? -4.735 3.264 3.438 1.00 97.88 100 TYR A C 1
ATOM 749 O O . TYR A 1 100 ? -4.374 2.152 3.820 1.00 97.88 100 TYR A O 1
ATOM 757 N N . GLN A 1 101 ? -5.397 4.123 4.212 1.00 97.56 101 GLN A N 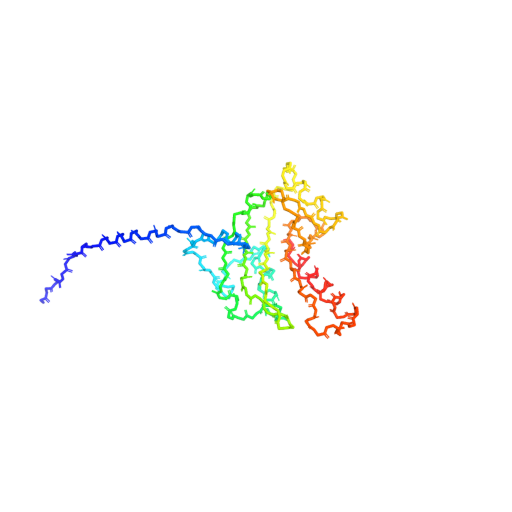1
ATOM 758 C CA . GLN A 1 101 ? -5.892 3.815 5.550 1.00 97.56 101 GLN A CA 1
ATOM 759 C C . GLN A 1 101 ? -7.412 3.949 5.599 1.00 97.56 101 GLN A C 1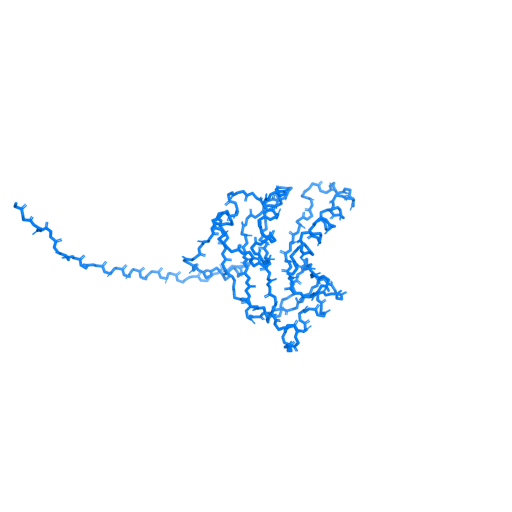
ATOM 761 O O . GLN A 1 101 ? -7.969 4.999 5.277 1.00 97.56 101 GLN A O 1
ATOM 766 N N . TYR A 1 102 ? -8.061 2.895 6.073 1.00 97.19 102 TYR A N 1
ATOM 767 C CA . TYR A 1 102 ? -9.477 2.836 6.396 1.00 97.19 102 TYR A CA 1
ATOM 768 C C . TYR A 1 102 ? -9.699 3.190 7.869 1.00 97.19 102 TYR A C 1
ATOM 770 O O . TYR A 1 102 ? -8.894 2.859 8.743 1.00 97.19 102 TYR A O 1
ATOM 778 N N . GLU A 1 103 ? -10.806 3.874 8.142 1.00 93.25 103 GLU A N 1
ATOM 779 C CA . GLU A 1 103 ? -11.275 4.167 9.501 1.00 93.25 103 GLU A CA 1
ATOM 780 C C . GLU A 1 103 ? -12.586 3.441 9.774 1.00 93.25 103 GLU A C 1
ATOM 782 O O . GLU A 1 103 ? -12.672 2.699 10.749 1.00 93.25 103 GLU A O 1
ATOM 787 N N . ASP A 1 104 ? -13.548 3.593 8.863 1.00 90.69 104 ASP A N 1
ATOM 788 C CA . ASP A 1 104 ? -14.773 2.805 8.813 1.00 90.69 104 ASP A CA 1
ATOM 789 C C . ASP A 1 104 ? -14.620 1.673 7.786 1.00 90.69 104 ASP A C 1
ATOM 791 O O . ASP A 1 104 ? -14.640 1.893 6.573 1.00 90.69 104 ASP A O 1
ATOM 795 N N . THR A 1 105 ? -14.429 0.455 8.287 1.00 89.44 105 THR A N 1
ATOM 796 C CA . THR A 1 105 ? -14.311 -0.754 7.461 1.00 89.44 105 THR A CA 1
ATOM 797 C C . THR A 1 105 ? -15.662 -1.366 7.094 1.00 89.44 105 THR A C 1
ATOM 799 O O . THR A 1 105 ? -15.691 -2.320 6.319 1.00 89.44 105 THR A O 1
ATOM 802 N N . ASP A 1 106 ? -16.759 -0.838 7.639 1.00 89.44 106 ASP A N 1
ATOM 803 C CA . ASP A 1 106 ? -18.099 -1.409 7.510 1.00 89.44 106 ASP A CA 1
ATOM 804 C C . ASP A 1 106 ? -18.964 -0.674 6.476 1.00 89.44 106 ASP A C 1
ATOM 806 O O . ASP A 1 106 ? -20.010 -1.191 6.085 1.00 89.44 106 ASP A O 1
ATOM 810 N N . SER A 1 107 ? -18.523 0.488 5.976 1.00 93.56 107 SER A N 1
ATOM 811 C CA . SER A 1 107 ? -19.180 1.146 4.839 1.00 93.56 107 SER A CA 1
ATOM 812 C C . SER A 1 107 ? -19.225 0.233 3.606 1.00 93.56 107 SER A C 1
ATOM 814 O O . SER A 1 107 ? -18.257 -0.475 3.321 1.00 93.56 107 SER A O 1
ATOM 816 N N . ASP A 1 108 ? -20.315 0.285 2.830 1.00 96.00 108 ASP A N 1
ATOM 817 C CA . ASP A 1 108 ? -20.509 -0.587 1.658 1.00 96.00 108 ASP A CA 1
ATOM 818 C C . ASP A 1 108 ? -19.314 -0.539 0.690 1.00 96.00 108 ASP A C 1
ATOM 820 O O . ASP A 1 108 ? -18.825 -1.574 0.232 1.00 96.00 108 ASP A O 1
ATOM 824 N N . THR A 1 109 ? -18.792 0.660 0.410 1.00 96.00 109 THR A N 1
ATOM 825 C CA . THR A 1 109 ? -17.624 0.844 -0.463 1.00 96.00 109 THR A CA 1
ATOM 826 C C . THR A 1 109 ? -16.368 0.211 0.132 1.00 96.00 109 THR A C 1
ATOM 828 O O . THR A 1 109 ? -15.702 -0.567 -0.555 1.00 96.00 109 THR A O 1
ATOM 831 N N . ALA A 1 110 ? -16.042 0.513 1.396 1.00 96.94 110 ALA A N 1
ATOM 832 C CA . ALA A 1 110 ? -14.842 -0.020 2.038 1.00 96.94 110 ALA A CA 1
ATOM 833 C C . ALA A 1 110 ? -14.912 -1.543 2.142 1.00 96.94 110 ALA A C 1
ATOM 835 O O . ALA A 1 110 ? -13.968 -2.229 1.759 1.00 96.94 110 ALA A O 1
ATOM 836 N N . LYS A 1 111 ? -16.054 -2.074 2.580 1.00 97.19 111 LYS A N 1
ATOM 837 C CA . LYS A 1 111 ? -16.289 -3.505 2.726 1.00 97.19 111 LYS A CA 1
ATOM 838 C C . LYS A 1 111 ? -16.110 -4.248 1.407 1.00 97.19 111 LYS A C 1
ATOM 840 O O . LYS A 1 111 ? -15.402 -5.251 1.372 1.00 97.19 111 LYS A O 1
ATOM 845 N N . ASN A 1 112 ? -16.673 -3.732 0.313 1.00 96.81 112 ASN A N 1
ATOM 846 C CA . ASN A 1 112 ? -16.526 -4.342 -1.009 1.00 96.81 112 ASN A CA 1
ATOM 847 C C . ASN A 1 112 ? -15.060 -4.398 -1.461 1.00 96.81 112 ASN A C 1
ATOM 849 O O . ASN A 1 112 ? -14.607 -5.431 -1.959 1.00 96.81 112 ASN A O 1
ATOM 853 N N . VAL A 1 113 ? -14.300 -3.316 -1.258 1.00 98.06 113 VAL A N 1
ATOM 854 C CA . VAL A 1 113 ? -12.869 -3.286 -1.593 1.00 98.06 113 VAL A CA 1
ATOM 855 C C . VAL A 1 113 ? -12.080 -4.233 -0.687 1.00 98.06 113 VAL A C 1
ATOM 857 O O . VAL A 1 113 ? -11.311 -5.053 -1.186 1.00 98.06 113 VAL A O 1
ATOM 860 N N . ILE A 1 114 ? -12.293 -4.174 0.630 1.00 97.62 114 ILE A N 1
ATOM 861 C CA . ILE A 1 114 ? -11.580 -4.992 1.617 1.00 97.62 114 ILE A CA 1
ATOM 862 C C . ILE A 1 114 ? -11.828 -6.481 1.376 1.00 97.62 114 ILE A C 1
ATOM 864 O O . ILE A 1 114 ? -10.869 -7.251 1.288 1.00 97.62 114 ILE A O 1
ATOM 868 N N . ASP A 1 115 ? -13.089 -6.890 1.228 1.00 96.94 115 ASP A N 1
ATOM 869 C CA . ASP A 1 115 ? -13.464 -8.290 1.029 1.00 96.94 115 ASP A CA 1
ATOM 870 C C . ASP A 1 115 ? -12.933 -8.810 -0.321 1.00 96.94 115 ASP A C 1
ATOM 872 O O . ASP A 1 115 ? -12.385 -9.916 -0.387 1.00 96.94 115 ASP A O 1
ATOM 876 N N . SER A 1 116 ? -12.997 -8.000 -1.389 1.00 97.38 116 SER A N 1
ATOM 877 C CA . SER A 1 116 ? -12.433 -8.365 -2.695 1.00 97.38 116 SER A CA 1
ATOM 878 C C . SER A 1 116 ? -10.913 -8.514 -2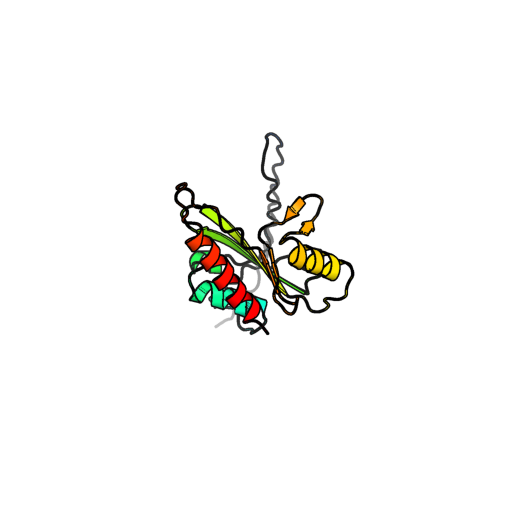.649 1.00 97.38 116 SER A C 1
ATOM 880 O O . SER A 1 116 ? -10.382 -9.504 -3.155 1.00 97.38 116 SER A O 1
ATOM 882 N N . VAL A 1 117 ? -10.194 -7.591 -2.001 1.00 96.12 117 VAL A N 1
ATOM 883 C CA . VAL A 1 117 ? -8.732 -7.678 -1.889 1.00 96.12 117 VAL A CA 1
ATOM 884 C C . VAL A 1 117 ? -8.318 -8.859 -1.017 1.00 96.12 117 VAL A C 1
ATOM 886 O O . VAL A 1 117 ? -7.420 -9.601 -1.407 1.00 96.12 117 VAL A O 1
ATOM 889 N N . LYS A 1 118 ? -8.976 -9.099 0.123 1.00 93.62 118 LYS A N 1
ATOM 890 C CA . LYS A 1 118 ? -8.668 -10.259 0.979 1.00 93.62 118 LYS A CA 1
ATOM 891 C C . LYS A 1 118 ? -8.891 -11.587 0.255 1.00 93.62 118 LYS A C 1
ATOM 893 O O . LYS A 1 118 ? -8.137 -12.531 0.473 1.00 93.62 118 LYS A O 1
ATOM 898 N N . LYS A 1 119 ? -9.909 -11.662 -0.607 1.00 94.06 119 LYS A N 1
ATOM 899 C CA . LYS A 1 119 ? -10.241 -12.878 -1.357 1.00 94.06 119 LYS A CA 1
ATOM 900 C C . LYS A 1 119 ? -9.364 -13.077 -2.595 1.00 94.06 119 LYS A C 1
ATOM 902 O O . LYS A 1 119 ? -8.918 -14.191 -2.848 1.00 94.06 119 LYS A O 1
ATOM 907 N N . ASN A 1 120 ? -9.155 -12.017 -3.373 1.00 91.50 120 ASN A N 1
ATOM 908 C CA . ASN A 1 120 ? -8.629 -12.104 -4.737 1.00 91.50 120 ASN A CA 1
ATOM 909 C C . ASN A 1 120 ? -7.293 -11.370 -4.930 1.00 91.50 120 ASN A C 1
ATOM 911 O O . ASN A 1 120 ? -6.637 -11.560 -5.950 1.00 91.50 120 ASN A O 1
ATOM 915 N N . GLY A 1 121 ? -6.888 -10.508 -3.995 1.00 90.50 121 GLY A N 1
ATOM 916 C CA . GLY A 1 121 ? -5.755 -9.594 -4.177 1.00 90.50 121 GLY A CA 1
ATOM 917 C C . GLY A 1 121 ? -6.032 -8.466 -5.180 1.00 90.50 121 GLY A C 1
ATOM 918 O O . GLY A 1 121 ? -5.089 -7.851 -5.685 1.00 90.50 121 GLY A O 1
ATOM 919 N N . THR A 1 122 ? -7.309 -8.209 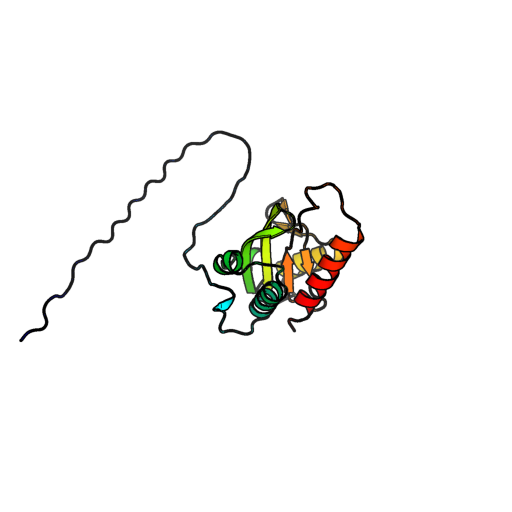-5.490 1.00 94.75 122 THR A N 1
ATOM 920 C CA . THR A 1 122 ? -7.762 -7.237 -6.496 1.00 94.75 122 THR A CA 1
ATOM 921 C C . THR A 1 122 ? -9.073 -6.565 -6.086 1.00 94.75 122 THR A C 1
ATOM 923 O O . THR A 1 122 ? -9.826 -7.099 -5.269 1.00 94.75 122 THR A O 1
ATOM 926 N N . PHE A 1 123 ? -9.396 -5.430 -6.702 1.00 96.56 123 PHE A N 1
ATOM 927 C CA . PHE A 1 123 ? -10.728 -4.812 -6.664 1.00 96.56 123 PHE A CA 1
ATOM 928 C C . PHE A 1 123 ? -10.994 -4.037 -7.959 1.00 96.56 123 PHE A C 1
ATOM 930 O O .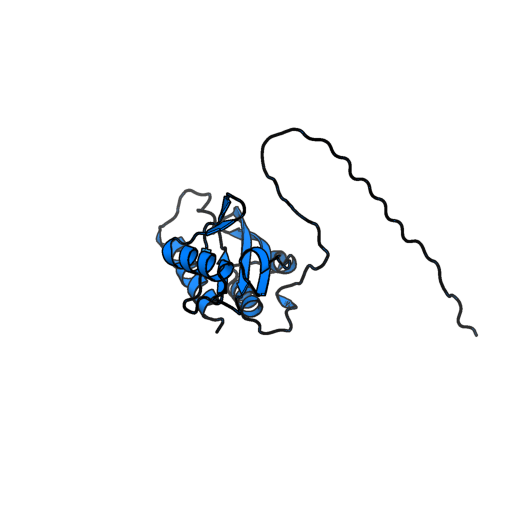 PHE A 1 123 ? -10.052 -3.689 -8.667 1.00 96.56 123 PHE A O 1
ATOM 937 N N . ASP A 1 124 ? -12.258 -3.754 -8.270 1.00 95.06 124 ASP A N 1
ATOM 938 C CA . ASP A 1 124 ? -12.620 -2.981 -9.460 1.00 95.06 124 ASP A CA 1
ATOM 939 C C . ASP A 1 124 ? -12.896 -1.517 -9.112 1.00 95.06 124 ASP A C 1
ATOM 941 O O . ASP A 1 124 ? -13.605 -1.204 -8.156 1.00 95.06 124 ASP A O 1
ATOM 945 N N . LEU A 1 125 ? -12.362 -0.610 -9.928 1.00 93.44 125 LEU A N 1
ATOM 946 C CA . LEU A 1 125 ? -12.584 0.827 -9.827 1.00 93.44 125 LEU A CA 1
ATOM 947 C C . LEU A 1 125 ? -12.810 1.406 -11.226 1.00 93.44 125 LEU A C 1
ATOM 949 O O . LEU A 1 125 ? -11.969 1.269 -12.113 1.00 93.44 125 LEU A O 1
ATOM 953 N N . PHE A 1 126 ? -13.968 2.037 -11.440 1.00 92.81 126 PHE A N 1
ATOM 954 C CA . PHE A 1 126 ? -14.369 2.621 -12.731 1.00 92.81 126 PHE A CA 1
ATOM 955 C C . PHE A 1 126 ? -14.206 1.669 -13.933 1.00 92.81 126 PHE A C 1
ATOM 957 O O . PHE A 1 126 ? -13.688 2.049 -14.984 1.00 92.81 126 PHE A O 1
ATOM 964 N N . GLY A 1 127 ? -14.636 0.413 -13.769 1.00 90.75 127 GLY A N 1
ATOM 965 C CA . GLY A 1 127 ? -14.569 -0.607 -14.822 1.00 90.75 127 GLY A CA 1
ATOM 966 C C . GLY A 1 127 ? -13.157 -1.124 -15.113 1.00 90.75 127 GLY A C 1
ATOM 967 O O . GLY A 1 127 ? -12.937 -1.725 -16.163 1.00 90.75 127 GLY A O 1
ATOM 968 N N . ARG A 1 128 ? -12.194 -0.876 -14.217 1.00 91.56 128 ARG A N 1
ATOM 969 C CA . ARG A 1 128 ? -10.826 -1.394 -14.306 1.00 91.56 128 ARG A CA 1
ATOM 970 C C . ARG A 1 128 ? -10.486 -2.195 -13.063 1.00 91.56 128 ARG A C 1
ATOM 972 O O . ARG A 1 128 ? -10.704 -1.722 -11.952 1.00 91.56 128 ARG A O 1
ATOM 979 N N . THR A 1 129 ? -9.876 -3.353 -13.263 1.00 93.19 129 THR A N 1
ATOM 980 C CA . THR A 1 129 ? -9.360 -4.162 -12.162 1.00 93.19 129 THR A CA 1
ATOM 981 C C . THR A 1 129 ? -8.019 -3.620 -11.693 1.00 93.19 129 THR A C 1
ATOM 983 O O . THR A 1 129 ? -7.034 -3.597 -12.435 1.00 93.19 129 THR A O 1
ATOM 986 N N . VAL A 1 130 ? -7.979 -3.208 -10.435 1.00 91.62 130 VAL A N 1
ATOM 987 C CA . VAL A 1 130 ? -6.764 -2.867 -9.705 1.00 91.62 130 VAL A CA 1
ATOM 988 C C . VAL A 1 130 ? -6.187 -4.157 -9.128 1.00 91.62 130 VAL A C 1
ATOM 990 O O . VAL A 1 130 ? -6.875 -4.904 -8.434 1.00 91.62 130 VAL A O 1
ATOM 993 N N . SER A 1 131 ? -4.930 -4.444 -9.462 1.00 89.75 131 SER A N 1
ATOM 994 C CA . SER A 1 131 ? -4.219 -5.670 -9.071 1.00 89.75 131 SER A CA 1
ATOM 995 C C . SER A 1 131 ? -3.086 -5.378 -8.089 1.00 89.75 131 SER A C 1
ATOM 997 O O . SER A 1 131 ? -2.795 -4.218 -7.806 1.00 89.75 131 SER A O 1
ATOM 999 N N . TYR A 1 132 ? -2.425 -6.429 -7.591 1.00 87.62 132 TYR A N 1
ATOM 1000 C CA . TYR A 1 132 ? -1.277 -6.323 -6.676 1.00 87.62 132 TYR A CA 1
ATOM 1001 C C . TYR A 1 132 ? -1.613 -5.592 -5.371 1.00 87.62 132 TYR A C 1
ATOM 1003 O O . TYR A 1 132 ? -0.844 -4.766 -4.874 1.00 87.62 132 TYR A O 1
ATOM 1011 N N . CYS A 1 133 ? -2.801 -5.888 -4.847 1.00 92.38 133 CYS A N 1
ATOM 1012 C CA . CYS A 1 133 ? -3.324 -5.311 -3.623 1.00 92.38 133 CYS A CA 1
ATOM 1013 C C . CYS A 1 133 ? -2.990 -6.208 -2.425 1.00 92.38 133 CYS A C 1
ATOM 1015 O O . CYS A 1 133 ? -3.255 -7.411 -2.437 1.00 92.38 133 CYS A O 1
ATOM 1017 N N . TYR A 1 134 ? -2.453 -5.599 -1.375 1.00 92.50 134 TYR A N 1
ATOM 1018 C CA . TYR A 1 134 ? -2.047 -6.232 -0.128 1.00 92.50 134 TYR A CA 1
ATOM 1019 C C . TYR A 1 134 ? -2.811 -5.572 1.016 1.00 92.50 134 TYR A C 1
ATOM 1021 O O . TYR A 1 134 ? -2.599 -4.398 1.315 1.00 92.50 134 TYR A O 1
ATOM 1029 N N . MET A 1 135 ? -3.739 -6.313 1.615 1.00 95.62 135 MET A N 1
ATOM 1030 C CA . MET A 1 135 ? -4.568 -5.832 2.718 1.00 95.62 135 MET A CA 1
ATOM 1031 C C . MET A 1 135 ? -3.981 -6.285 4.050 1.00 95.62 135 MET A C 1
ATOM 1033 O O . MET A 1 135 ? -3.653 -7.462 4.194 1.00 95.62 135 MET A O 1
ATOM 1037 N N . SER A 1 136 ? -3.904 -5.382 5.026 1.00 95.94 136 SER A N 1
ATOM 1038 C CA . SER A 1 136 ? -3.537 -5.735 6.395 1.00 95.94 136 SER A CA 1
ATOM 1039 C C . SER A 1 136 ? -4.531 -6.720 7.012 1.00 95.94 136 SER A C 1
ATOM 1041 O O . SER A 1 136 ? -5.724 -6.733 6.690 1.00 95.94 136 SER A O 1
ATOM 1043 N N . ASP A 1 137 ? -4.069 -7.507 7.978 1.00 94.00 137 ASP A N 1
ATOM 1044 C CA . ASP A 1 137 ? -4.885 -8.521 8.653 1.00 94.00 137 ASP A CA 1
ATOM 1045 C C . ASP A 1 137 ? -6.114 -7.875 9.321 1.00 94.00 137 ASP A C 1
ATOM 1047 O O . ASP A 1 137 ? -7.245 -8.360 9.206 1.00 94.00 137 ASP A O 1
ATOM 1051 N N . ASN A 1 138 ? -5.909 -6.702 9.931 1.00 93.19 138 ASN A N 1
ATOM 1052 C CA . ASN A 1 138 ? -6.964 -5.902 10.556 1.00 93.19 138 ASN A CA 1
ATOM 1053 C C . ASN A 1 138 ? -7.879 -5.168 9.551 1.00 93.19 138 ASN A C 1
ATOM 1055 O O . ASN A 1 138 ? -8.818 -4.505 9.978 1.00 93.19 138 ASN A O 1
ATOM 1059 N N . GLY A 1 139 ? -7.622 -5.265 8.241 1.00 94.81 139 GLY A N 1
ATOM 1060 C CA . GLY A 1 139 ? -8.411 -4.628 7.180 1.00 94.81 139 GLY A CA 1
ATOM 1061 C C . GLY A 1 139 ? -8.287 -3.104 7.094 1.00 94.81 139 GLY A C 1
ATOM 1062 O O . GLY A 1 139 ? -9.001 -2.487 6.312 1.00 94.81 139 GLY A O 1
ATOM 1063 N N . LYS A 1 140 ? -7.414 -2.483 7.896 1.00 96.56 140 LYS A N 1
ATOM 1064 C CA . LYS A 1 140 ? -7.291 -1.023 7.974 1.00 96.56 140 LYS A CA 1
ATOM 1065 C C . LYS A 1 140 ? -6.329 -0.421 6.966 1.00 96.56 140 LYS A C 1
ATOM 1067 O O . LYS A 1 140 ? -6.392 0.783 6.750 1.00 96.56 140 LYS A O 1
ATOM 1072 N N . TYR A 1 141 ? -5.444 -1.209 6.368 1.00 98.00 141 TYR A N 1
ATOM 1073 C CA . TYR A 1 141 ? -4.390 -0.696 5.506 1.00 98.00 141 TYR A CA 1
ATOM 1074 C C . TYR A 1 141 ? -4.339 -1.482 4.206 1.00 98.00 141 TYR A C 1
ATOM 1076 O O . TYR A 1 141 ? -4.158 -2.696 4.210 1.00 98.00 141 TYR A O 1
ATOM 1084 N N . LEU A 1 142 ? -4.481 -0.774 3.091 1.00 97.62 142 LEU A N 1
ATOM 1085 C CA . LEU A 1 142 ? -4.321 -1.330 1.755 1.00 97.62 142 LEU A CA 1
ATOM 1086 C C . LEU A 1 142 ? -3.040 -0.780 1.150 1.00 97.62 142 LEU A C 1
ATOM 1088 O O . LEU A 1 142 ? -2.821 0.429 1.137 1.00 97.62 142 LEU A O 1
ATOM 1092 N N . LEU A 1 143 ? -2.233 -1.669 0.595 1.00 96.31 143 LEU A N 1
ATOM 1093 C CA . LEU A 1 143 ? -1.075 -1.329 -0.204 1.00 96.31 143 LEU A CA 1
ATOM 1094 C C . LEU A 1 143 ? -1.233 -1.874 -1.619 1.00 96.31 143 LEU A C 1
ATOM 1096 O O . LEU A 1 143 ? -1.415 -3.072 -1.811 1.00 96.31 143 LEU A O 1
ATOM 1100 N N . ILE A 1 144 ? -1.120 -1.000 -2.609 1.00 93.94 144 ILE A N 1
ATOM 1101 C CA . ILE A 1 144 ? -1.040 -1.363 -4.020 1.00 93.94 144 ILE A CA 1
ATOM 1102 C C . ILE A 1 144 ? 0.433 -1.281 -4.399 1.00 93.94 144 ILE A C 1
ATOM 1104 O O . ILE A 1 144 ? 1.007 -0.194 -4.495 1.00 93.94 144 ILE A O 1
ATOM 1108 N N . TYR A 1 145 ? 1.056 -2.444 -4.560 1.00 88.38 145 TYR A N 1
ATOM 1109 C CA . TYR A 1 145 ? 2.479 -2.563 -4.863 1.00 88.38 145 TYR A CA 1
ATOM 1110 C C . TYR A 1 145 ? 2.650 -3.479 -6.077 1.00 88.38 145 TYR A C 1
ATOM 1112 O O . TYR A 1 145 ? 2.858 -4.687 -5.917 1.00 88.38 145 TYR A O 1
ATOM 1120 N N . PRO A 1 146 ? 2.499 -2.932 -7.296 1.00 78.25 146 PRO A N 1
ATOM 1121 C CA . PRO A 1 146 ? 2.698 -3.676 -8.526 1.00 78.25 146 PRO A CA 1
ATOM 1122 C C . PRO A 1 146 ? 4.197 -3.887 -8.719 1.00 78.25 146 PRO A C 1
ATOM 1124 O O . PRO A 1 146 ? 4.837 -3.164 -9.473 1.00 78.25 146 PRO A O 1
ATOM 1127 N N . ASP A 1 147 ? 4.750 -4.857 -7.985 1.00 69.88 147 ASP A N 1
ATOM 1128 C CA . ASP A 1 147 ? 6.116 -5.335 -8.178 1.00 69.88 147 ASP A CA 1
ATOM 1129 C C . ASP A 1 147 ? 6.235 -5.804 -9.635 1.00 69.88 147 ASP A C 1
ATOM 1131 O O . ASP A 1 147 ? 5.547 -6.754 -10.038 1.00 69.88 147 ASP A O 1
ATOM 1135 N N . PRO A 1 148 ? 7.009 -5.107 -10.476 1.00 55.12 148 PRO A N 1
ATOM 1136 C CA . PRO A 1 148 ? 7.133 -5.485 -11.861 1.00 55.12 148 PRO A CA 1
ATOM 1137 C C . PRO A 1 148 ? 7.889 -6.809 -11.912 1.00 55.12 148 PRO A C 1
ATOM 1139 O O . PRO A 1 148 ? 8.993 -6.927 -11.376 1.00 55.12 148 PRO A O 1
ATOM 1142 N N . LYS A 1 149 ? 7.308 -7.794 -12.609 1.00 55.66 149 LYS A N 1
ATOM 1143 C CA . LYS A 1 149 ? 8.031 -9.010 -12.998 1.00 55.66 149 LYS A CA 1
ATOM 1144 C C . LYS A 1 149 ? 9.395 -8.599 -13.553 1.00 55.66 149 LYS A C 1
ATOM 1146 O O . LYS A 1 149 ? 9.463 -7.735 -14.430 1.00 55.66 149 LYS A O 1
ATOM 1151 N N . SER A 1 150 ? 10.461 -9.204 -13.041 1.00 48.19 150 SER A N 1
ATOM 1152 C CA . SER A 1 150 ? 11.841 -9.024 -13.470 1.00 48.19 150 SER A CA 1
ATOM 1153 C C . SER A 1 150 ? 11.900 -8.961 -14.988 1.00 48.19 150 SER A C 1
ATOM 1155 O O . SER A 1 150 ? 11.587 -9.918 -15.701 1.00 48.19 150 SER A O 1
ATOM 1157 N N . THR A 1 151 ? 12.352 -7.815 -15.481 1.00 39.94 151 THR A N 1
ATOM 1158 C CA . THR A 1 151 ? 12.540 -7.505 -16.905 1.00 39.94 151 THR A CA 1
ATOM 1159 C C . THR A 1 151 ? 13.534 -8.439 -17.600 1.00 39.94 151 THR A C 1
ATOM 1161 O O . THR A 1 151 ? 13.684 -8.392 -18.817 1.00 39.94 151 THR A O 1
ATOM 1164 N N . THR A 1 152 ? 14.210 -9.310 -16.844 1.00 46.00 152 THR A N 1
ATOM 1165 C CA . THR A 1 152 ? 15.251 -10.214 -17.342 1.00 46.00 152 THR A CA 1
ATOM 1166 C C . THR A 1 152 ? 14.768 -11.642 -17.602 1.00 46.00 152 THR A C 1
ATOM 1168 O O . THR A 1 152 ? 15.566 -12.470 -18.038 1.00 46.00 152 THR A O 1
ATOM 1171 N N . GLY A 1 153 ? 13.496 -11.967 -17.324 1.00 45.00 153 GLY A N 1
ATOM 1172 C CA . GLY A 1 153 ? 12.961 -13.330 -17.490 1.00 45.00 153 GLY A CA 1
ATOM 1173 C C . GLY A 1 153 ? 13.643 -14.387 -16.607 1.00 45.00 153 GLY A C 1
ATOM 1174 O O . GLY A 1 153 ? 13.381 -15.577 -16.749 1.00 45.00 153 GLY A O 1
ATOM 1175 N N . LYS A 1 154 ? 14.523 -13.952 -15.699 1.00 44.97 154 LYS A N 1
ATOM 1176 C CA . LYS A 1 154 ? 15.156 -14.748 -14.654 1.00 44.97 154 LYS A CA 1
ATOM 1177 C C . LYS A 1 154 ? 14.563 -14.295 -13.330 1.00 44.97 154 LYS A C 1
ATOM 1179 O O . LYS A 1 154 ? 15.145 -13.471 -12.630 1.00 44.97 154 LYS A O 1
ATOM 1184 N N . GLU A 1 155 ? 13.364 -14.771 -13.036 1.00 50.91 155 GLU A N 1
ATOM 1185 C CA . GLU A 1 155 ? 12.907 -14.835 -11.654 1.00 50.91 155 GLU A CA 1
ATOM 1186 C C . GLU A 1 155 ? 13.113 -16.259 -11.186 1.00 50.91 155 GLU A C 1
ATOM 1188 O O . GLU A 1 155 ? 12.670 -17.213 -11.820 1.00 50.91 155 GLU A O 1
ATOM 1193 N N . ASP A 1 156 ? 13.816 -16.387 -10.076 1.00 47.59 156 ASP A N 1
ATOM 1194 C CA . ASP A 1 156 ? 13.513 -17.433 -9.134 1.00 47.59 156 ASP A CA 1
ATOM 1195 C C . ASP A 1 156 ? 12.219 -17.022 -8.409 1.00 47.59 156 ASP A C 1
ATOM 1197 O O . ASP A 1 156 ? 12.117 -15.924 -7.858 1.00 47.59 156 ASP A O 1
ATOM 1201 N N . ASP A 1 157 ? 11.207 -17.892 -8.394 1.00 51.78 157 ASP A N 1
ATOM 1202 C CA . ASP A 1 157 ? 9.931 -17.661 -7.692 1.00 51.78 157 ASP A CA 1
ATOM 1203 C C . ASP A 1 157 ? 10.123 -17.221 -6.215 1.00 51.78 157 ASP A C 1
ATOM 1205 O O . ASP A 1 157 ? 9.238 -16.615 -5.607 1.00 51.78 157 ASP A O 1
ATOM 1209 N N . SER A 1 158 ? 11.306 -17.464 -5.632 1.00 52.62 158 SER A N 1
ATOM 1210 C CA . SER A 1 158 ? 11.705 -17.076 -4.277 1.00 52.62 158 SER A CA 1
ATOM 1211 C C . SER A 1 158 ? 11.882 -15.575 -4.042 1.00 52.62 158 SER A C 1
ATOM 1213 O O . SER A 1 158 ? 11.571 -15.110 -2.942 1.00 52.62 158 SER A O 1
ATOM 1215 N N . THR A 1 159 ? 12.368 -14.790 -5.008 1.00 57.44 159 THR A N 1
ATOM 1216 C CA . THR A 1 159 ? 12.660 -13.364 -4.757 1.00 57.44 159 THR A CA 1
ATOM 1217 C C . THR A 1 159 ? 11.377 -12.533 -4.667 1.00 57.44 159 THR A C 1
ATOM 1219 O O . THR A 1 159 ? 11.241 -11.690 -3.774 1.00 57.44 159 THR A O 1
ATOM 1222 N N . ASN A 1 160 ? 10.398 -12.819 -5.526 1.00 59.97 160 ASN A N 1
ATOM 1223 C CA . ASN A 1 160 ? 9.093 -12.155 -5.497 1.00 59.97 160 ASN A CA 1
ATOM 1224 C C . ASN A 1 160 ? 8.238 -12.614 -4.316 1.00 59.97 160 ASN A C 1
ATOM 1226 O O . ASN A 1 160 ? 7.590 -11.788 -3.673 1.00 59.97 160 ASN A O 1
ATOM 1230 N N . ALA A 1 161 ? 8.289 -13.906 -3.971 1.00 62.97 161 ALA A N 1
ATOM 1231 C CA . ALA A 1 161 ? 7.648 -14.413 -2.760 1.00 62.97 161 ALA A CA 1
ATOM 1232 C C . ALA A 1 161 ? 8.189 -13.707 -1.504 1.00 62.97 161 ALA A C 1
ATOM 1234 O O . ALA A 1 161 ? 7.416 -13.238 -0.672 1.00 62.97 161 ALA A O 1
ATOM 1235 N N . LYS A 1 162 ? 9.514 -13.524 -1.414 1.00 70.81 162 LYS A N 1
ATOM 1236 C CA . LYS A 1 162 ? 10.140 -12.810 -0.296 1.00 70.81 162 LYS A CA 1
ATOM 1237 C C . LYS A 1 162 ? 9.721 -11.340 -0.219 1.00 70.81 162 LYS A C 1
ATOM 1239 O O . LYS A 1 162 ? 9.435 -10.858 0.874 1.00 70.81 162 LYS A O 1
ATOM 1244 N N . ARG A 1 163 ? 9.655 -10.618 -1.347 1.00 73.56 163 ARG A N 1
ATOM 1245 C CA . ARG A 1 163 ? 9.176 -9.222 -1.345 1.00 73.56 163 ARG A CA 1
ATOM 1246 C C . ARG A 1 163 ? 7.717 -9.124 -0.931 1.00 73.56 163 ARG A C 1
ATOM 1248 O O . ARG A 1 163 ? 7.400 -8.255 -0.129 1.00 73.56 163 ARG A O 1
ATOM 1255 N N . LYS A 1 164 ? 6.853 -10.023 -1.405 1.00 78.88 164 LYS A N 1
ATOM 1256 C CA . LYS A 1 164 ? 5.459 -10.103 -0.951 1.00 78.88 164 LYS A CA 1
ATOM 1257 C C . LYS A 1 164 ? 5.367 -10.277 0.568 1.00 78.88 164 LYS A C 1
ATOM 1259 O O . LYS A 1 164 ? 4.624 -9.539 1.213 1.00 78.88 164 LYS A O 1
ATOM 1264 N N . ASP A 1 165 ? 6.138 -11.202 1.136 1.00 84.31 165 ASP A N 1
ATOM 1265 C CA . ASP A 1 165 ? 6.161 -11.431 2.584 1.00 84.31 165 ASP A CA 1
ATOM 1266 C C . ASP A 1 165 ? 6.653 -10.200 3.347 1.00 84.31 165 ASP A C 1
ATOM 1268 O O . ASP A 1 165 ? 6.074 -9.811 4.362 1.00 84.31 165 ASP A O 1
ATOM 1272 N N . ASP A 1 166 ? 7.723 -9.567 2.869 1.00 84.75 166 ASP A N 1
ATOM 1273 C CA . ASP A 1 166 ? 8.282 -8.388 3.519 1.00 84.75 166 ASP A CA 1
ATOM 1274 C C . ASP A 1 166 ? 7.343 -7.182 3.421 1.00 84.75 166 ASP A C 1
ATOM 1276 O O . ASP A 1 166 ? 7.169 -6.459 4.402 1.00 84.75 166 ASP A O 1
ATOM 1280 N N . VAL A 1 167 ? 6.675 -7.003 2.283 1.00 86.50 167 VAL A N 1
ATOM 1281 C CA . VAL A 1 167 ? 5.655 -5.975 2.083 1.00 86.50 167 VAL A CA 1
ATOM 1282 C C . VAL A 1 167 ? 4.458 -6.210 3.008 1.00 86.50 167 VAL A C 1
ATOM 1284 O O . VAL A 1 167 ? 4.012 -5.268 3.662 1.00 86.50 167 VAL A O 1
ATOM 1287 N N . MET A 1 168 ? 3.987 -7.451 3.162 1.00 90.94 168 MET A N 1
ATOM 1288 C CA . MET A 1 168 ? 2.926 -7.747 4.129 1.00 90.94 168 MET A CA 1
ATOM 1289 C C . MET A 1 168 ? 3.349 -7.484 5.574 1.00 90.94 168 MET A C 1
ATOM 1291 O O . MET A 1 168 ? 2.552 -6.953 6.345 1.00 90.94 168 MET A O 1
ATOM 1295 N N . LYS A 1 169 ? 4.599 -7.782 5.955 1.00 92.69 169 LYS A N 1
ATOM 1296 C CA . LYS A 1 169 ? 5.110 -7.425 7.292 1.00 92.69 169 LYS A CA 1
ATOM 1297 C C . LYS A 1 169 ? 5.069 -5.918 7.525 1.00 92.69 169 LYS A C 1
ATOM 1299 O O . LYS A 1 169 ? 4.702 -5.505 8.619 1.00 92.69 169 LYS A O 1
ATOM 1304 N N . VAL A 1 170 ? 5.420 -5.118 6.516 1.00 92.81 170 VAL A N 1
ATOM 1305 C CA . VAL A 1 170 ? 5.348 -3.651 6.599 1.00 92.81 170 VAL A CA 1
ATOM 1306 C C . VAL A 1 170 ? 3.899 -3.186 6.739 1.00 92.81 170 VAL A C 1
ATOM 1308 O O . VAL A 1 170 ? 3.586 -2.392 7.617 1.00 92.81 170 VAL A O 1
ATOM 1311 N N . VAL A 1 171 ? 2.986 -3.698 5.914 1.00 92.69 171 VAL A N 1
ATOM 1312 C CA . VAL A 1 171 ? 1.568 -3.305 5.966 1.00 92.69 171 VAL A CA 1
ATOM 1313 C C . VAL A 1 171 ? 0.931 -3.669 7.311 1.00 92.69 171 VAL A C 1
ATOM 1315 O O . VAL A 1 171 ? 0.184 -2.873 7.873 1.00 92.69 171 VAL A O 1
ATOM 1318 N N . ASN A 1 172 ? 1.279 -4.830 7.868 1.00 94.31 172 ASN A N 1
ATOM 1319 C CA . ASN A 1 172 ? 0.810 -5.282 9.178 1.00 94.31 172 ASN A CA 1
ATOM 1320 C C . ASN A 1 172 ? 1.549 -4.640 10.369 1.00 94.31 172 ASN A C 1
ATOM 1322 O O . ASN A 1 172 ? 1.128 -4.828 11.513 1.00 94.31 172 ASN A O 1
ATOM 1326 N N . SER A 1 173 ? 2.640 -3.894 10.148 1.00 90.62 173 SER A N 1
ATOM 1327 C CA . SER A 1 173 ? 3.357 -3.195 11.226 1.00 90.62 173 SER A CA 1
ATOM 1328 C C . SER A 1 173 ? 2.597 -1.952 11.703 1.00 90.62 173 SER A C 1
ATOM 1330 O O . SER A 1 173 ? 2.682 -1.574 12.878 1.00 90.62 173 SER A O 1
ATOM 1332 N N . ALA A 1 174 ? 1.806 -1.344 10.812 1.00 85.88 174 ALA A N 1
ATOM 1333 C CA . ALA A 1 174 ? 0.853 -0.307 11.159 1.00 85.88 174 ALA A CA 1
ATOM 1334 C C . ALA A 1 174 ? -0.315 -0.942 11.929 1.00 85.88 174 ALA A C 1
ATOM 1336 O O . ALA A 1 174 ? -1.090 -1.728 11.389 1.00 85.88 174 ALA A O 1
ATOM 1337 N N . LYS A 1 175 ? -0.411 -0.633 13.225 1.00 75.88 175 LYS A N 1
ATOM 1338 C CA . LYS A 1 175 ? -1.516 -1.064 14.096 1.00 75.88 175 LYS A CA 1
ATOM 1339 C C . LYS A 1 175 ? -2.680 -0.084 14.044 1.00 75.88 175 LYS A C 1
ATOM 1341 O O . LYS A 1 175 ? -2.418 1.128 13.876 1.00 75.88 175 LYS A O 1
#

Sequence (175 aa):
MKNLLKKLTALTLAVVAVVSFAGCGMQTATVPNENKVKVSEFKGDSGVQKILKELLSKKYISEDNANNCVKTNAELIGAKEGYRVDKVEVNGSSFSLEVYQYEDTDSDTAKNVIDSVKKNGTFDLFGRTVSYCYMSDNGKYLLIYPDPKSTTGKEDDSTNAKRKDDVMKVVNSAK

Foldseek 3Di:
DDDDDDDDDDDDPPDDDDDDDDDDDDPPPPPDDDDQDQLVNPPDDALQSQLLVVCDVVPQADSVQSSRKDWDPQVQQQFPTKIKGFQRDDLNDGGIKMKTFHDDCPPPSNVQQLVCCVVPVWDDGPNDIQHQWAAAPVRGMIMRDPRDDNPPPDDDPVVVVVVNVVSNVSSNVRD

Radius of gyration: 19.9 Å; chains: 1; bounding box: 36×74×46 Å

pLDDT: mean 78.0, std 21.49, range [33.22, 98.06]